Protein AF-W2SL18-F1 (afdb_monomer_lite)

Radius of gyration: 17.31 Å; chains: 1; bounding box: 40×39×50 Å

Organism: Necator americanus (NCBI:txid51031)

InterPro domains:
  IPR035940 CAP superfamily [G3DSA:3.40.33.10] (1-107)

pLDDT: mean 76.83, std 16.61, range [28.56, 93.94]

Structure (mmCIF, N/CA/C/O backbone):
data_AF-W2SL18-F1
#
_entry.id   AF-W2SL18-F1
#
loop_
_atom_site.group_PDB
_atom_site.id
_a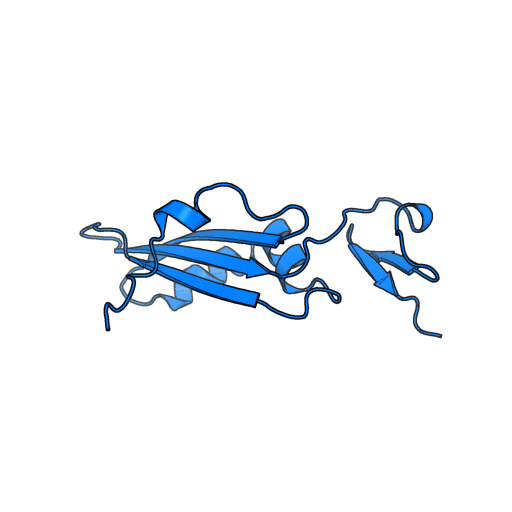tom_site.type_symbol
_atom_site.label_atom_id
_atom_site.label_alt_id
_atom_site.label_comp_id
_atom_site.label_asym_id
_atom_site.label_entity_id
_atom_site.label_seq_id
_atom_site.pdbx_PDB_ins_code
_atom_site.Cartn_x
_atom_site.Cartn_y
_atom_site.Cartn_z
_atom_site.occupancy
_atom_site.B_iso_or_equiv
_atom_site.auth_seq_id
_atom_site.auth_comp_id
_atom_site.auth_asym_id
_atom_site.auth_atom_id
_atom_site.pdbx_PDB_model_num
ATOM 1 N N . MET A 1 1 ? -20.931 -29.368 3.444 1.00 31.56 1 MET A N 1
ATOM 2 C CA . MET A 1 1 ? -20.330 -28.242 2.702 1.00 31.56 1 MET A CA 1
ATOM 3 C C . MET A 1 1 ? -19.887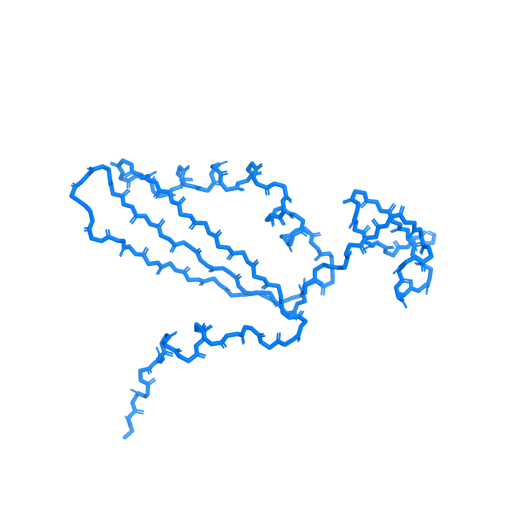 -27.244 3.751 1.00 31.56 1 MET A C 1
ATOM 5 O O . MET A 1 1 ? -20.645 -26.358 4.120 1.00 31.56 1 MET A O 1
ATOM 9 N N . GLU A 1 2 ? -18.739 -27.513 4.365 1.00 28.56 2 GLU A N 1
ATOM 10 C CA . GLU A 1 2 ? -18.195 -26.654 5.411 1.00 28.56 2 GLU A CA 1
ATOM 11 C C . GLU A 1 2 ? -17.647 -25.402 4.735 1.00 28.56 2 GLU A C 1
ATOM 13 O O . GLU A 1 2 ? -16.739 -25.466 3.908 1.00 28.56 2 GLU A O 1
ATOM 18 N N . LEU A 1 3 ? -18.274 -24.266 5.033 1.00 31.31 3 LEU A N 1
ATOM 19 C CA . LEU A 1 3 ? -17.703 -22.955 4.776 1.00 31.31 3 LEU A CA 1
ATOM 20 C C . LEU A 1 3 ? -16.434 -22.880 5.622 1.00 31.31 3 LEU A C 1
ATOM 22 O O . LEU A 1 3 ? -16.507 -22.576 6.812 1.00 31.31 3 LEU A O 1
ATOM 26 N N . GLU A 1 4 ? -15.287 -23.221 5.030 1.00 34.50 4 GLU A N 1
ATOM 27 C CA . GLU A 1 4 ? -13.996 -22.995 5.663 1.00 34.50 4 GLU A CA 1
ATOM 28 C C . GLU A 1 4 ? -13.888 -21.502 5.956 1.00 34.50 4 GLU A C 1
ATOM 30 O O . GLU A 1 4 ? -13.686 -20.667 5.070 1.00 34.50 4 GLU A O 1
ATOM 35 N N . ALA A 1 5 ? -14.096 -21.164 7.228 1.00 36.44 5 ALA A N 1
ATOM 36 C CA . ALA A 1 5 ? -13.847 -19.847 7.758 1.00 36.44 5 ALA A CA 1
ATOM 37 C C . ALA A 1 5 ? -12.428 -19.457 7.340 1.00 36.44 5 ALA A C 1
ATOM 39 O O . ALA A 1 5 ? -11.457 -20.117 7.713 1.00 36.44 5 ALA A O 1
ATOM 40 N N . PHE A 1 6 ? -12.332 -18.403 6.528 1.00 39.53 6 PHE A N 1
ATOM 41 C CA . PHE A 1 6 ? -11.088 -17.778 6.099 1.00 39.53 6 PHE A CA 1
ATOM 42 C C . PHE A 1 6 ? -10.244 -17.472 7.347 1.00 39.53 6 PHE A C 1
ATOM 44 O O . PHE A 1 6 ? -10.428 -16.462 8.028 1.00 39.53 6 PHE A O 1
ATOM 51 N N . SER A 1 7 ? -9.356 -18.399 7.703 1.00 36.78 7 SER A N 1
ATOM 52 C CA . SER A 1 7 ? -8.536 -18.305 8.903 1.00 36.78 7 SER A CA 1
ATOM 53 C C . SER A 1 7 ? -7.491 -17.215 8.692 1.00 36.78 7 SER A C 1
ATOM 55 O O . SER A 1 7 ? -6.460 -17.416 8.047 1.00 36.78 7 SER A O 1
ATOM 57 N N . PHE A 1 8 ? -7.766 -16.039 9.255 1.00 41.47 8 PHE A N 1
ATOM 58 C CA . PHE A 1 8 ? -6.872 -14.878 9.295 1.00 41.47 8 PHE A CA 1
ATOM 59 C C . PHE A 1 8 ? -5.475 -15.197 9.853 1.00 41.47 8 PHE A C 1
ATOM 61 O O . PHE A 1 8 ? -4.506 -14.522 9.505 1.00 41.47 8 PHE A O 1
ATOM 68 N N . ALA A 1 9 ? -5.347 -16.253 10.660 1.00 39.22 9 ALA A N 1
ATOM 69 C CA . ALA A 1 9 ? -4.070 -16.697 11.207 1.00 39.22 9 ALA A CA 1
ATOM 70 C C . ALA A 1 9 ? -3.105 -17.223 10.127 1.00 39.22 9 ALA A C 1
ATOM 72 O O . ALA A 1 9 ? -1.893 -17.104 10.292 1.00 39.22 9 ALA A O 1
ATOM 73 N N . LYS A 1 10 ? -3.610 -17.742 8.994 1.00 37.44 10 LYS A N 1
ATOM 74 C CA . LYS A 1 10 ? -2.761 -18.223 7.886 1.00 37.44 10 LYS A CA 1
ATOM 75 C C . LYS A 1 10 ? -2.140 -17.094 7.057 1.00 37.44 10 LYS A C 1
ATOM 77 O O . LYS A 1 10 ? -1.079 -17.300 6.490 1.00 37.44 10 LYS A O 1
ATOM 82 N N . TYR A 1 11 ? -2.758 -15.910 6.991 1.00 42.81 11 TYR A N 1
ATOM 83 C CA . TYR A 1 11 ? -2.223 -14.773 6.218 1.00 42.81 11 TYR A CA 1
ATOM 84 C C . TYR A 1 11 ? -1.382 -13.801 7.062 1.00 42.81 11 TYR A C 1
ATOM 86 O O . TYR A 1 11 ? -0.654 -12.975 6.517 1.00 42.81 11 TYR A O 1
ATOM 94 N N . GLN A 1 12 ? -1.440 -13.917 8.395 1.00 42.28 12 GLN A N 1
ATOM 95 C CA . GLN A 1 12 ? -0.450 -13.302 9.289 1.00 42.28 12 GLN A CA 1
ATOM 96 C C . GLN A 1 12 ? 0.923 -13.990 9.213 1.00 42.28 12 GLN A C 1
ATOM 98 O O . GLN A 1 12 ? 1.908 -13.441 9.701 1.00 42.28 12 GLN A O 1
ATOM 103 N N . GLN A 1 13 ? 1.008 -15.163 8.582 1.00 43.66 13 GLN A N 1
ATOM 104 C CA . GLN A 1 13 ? 2.261 -15.856 8.316 1.00 43.66 13 GLN A CA 1
ATOM 105 C C . GLN A 1 13 ? 2.789 -15.369 6.969 1.00 43.66 13 GLN A C 1
ATOM 107 O O . GLN A 1 13 ? 2.307 -15.808 5.934 1.00 43.66 13 GLN A O 1
ATOM 112 N N . THR A 1 14 ? 3.724 -14.414 7.018 1.00 42.75 14 THR A N 1
ATOM 113 C CA . THR A 1 14 ? 4.596 -13.948 5.920 1.00 42.75 14 THR A CA 1
ATOM 114 C C . THR A 1 14 ? 3.932 -13.833 4.533 1.00 42.75 14 THR A C 1
ATOM 116 O O . THR A 1 14 ? 3.726 -14.861 3.883 1.00 42.75 14 THR A O 1
ATOM 119 N N . PRO A 1 15 ? 3.656 -12.621 3.998 1.00 53.28 15 PRO A N 1
ATOM 120 C CA . PRO A 1 15 ? 3.299 -12.484 2.581 1.00 53.28 15 PRO A CA 1
ATOM 121 C C . PRO A 1 15 ? 4.212 -13.337 1.701 1.00 53.28 15 PRO A C 1
ATOM 123 O O . PRO A 1 15 ? 5.429 -13.303 1.882 1.00 53.28 15 PRO A O 1
ATOM 126 N N . LYS A 1 16 ? 3.634 -14.061 0.730 1.00 57.88 16 LYS A N 1
ATOM 127 C CA . LYS A 1 16 ? 4.421 -14.688 -0.344 1.00 57.88 16 LYS A CA 1
ATOM 128 C C . LYS A 1 16 ? 5.443 -13.672 -0.861 1.00 57.88 16 LYS A C 1
ATOM 130 O O . LYS A 1 16 ? 5.076 -12.511 -1.073 1.00 57.88 16 LYS A O 1
ATOM 135 N N . GLU A 1 17 ? 6.689 -14.104 -1.052 1.00 66.25 17 GLU A N 1
ATOM 136 C CA . GLU A 1 17 ? 7.763 -13.243 -1.553 1.00 66.25 17 GLU A CA 1
ATOM 137 C C . GLU A 1 17 ? 7.290 -12.443 -2.779 1.00 66.25 17 GLU A C 1
ATOM 139 O O . GLU A 1 17 ? 6.603 -12.961 -3.663 1.00 66.25 17 GLU A O 1
ATOM 144 N N . GLY A 1 18 ? 7.581 -11.141 -2.781 1.00 74.94 18 GLY A N 1
ATOM 145 C CA . GLY A 1 18 ? 7.174 -10.216 -3.842 1.00 74.94 18 GLY A CA 1
ATOM 146 C C . GLY A 1 18 ? 5.799 -9.555 -3.680 1.00 74.94 18 GLY A C 1
ATOM 147 O O . GLY A 1 18 ? 5.491 -8.654 -4.459 1.00 74.94 18 GLY A O 1
ATOM 148 N N . ARG A 1 19 ? 4.979 -9.916 -2.678 1.00 85.81 19 ARG A N 1
ATOM 149 C CA . ARG A 1 19 ? 3.713 -9.211 -2.392 1.00 85.81 19 ARG A CA 1
ATOM 150 C C . ARG A 1 19 ? 3.948 -7.899 -1.650 1.00 85.81 19 ARG A C 1
ATOM 152 O O . ARG A 1 19 ? 4.756 -7.816 -0.725 1.00 85.81 19 ARG A O 1
ATOM 159 N N . GLY A 1 20 ? 3.195 -6.881 -2.045 1.00 88.56 20 GLY A N 1
ATOM 160 C CA . GLY A 1 20 ? 3.155 -5.596 -1.364 1.00 88.56 20 GLY A CA 1
ATOM 161 C C . GLY A 1 20 ? 2.211 -5.629 -0.171 1.00 88.56 20 GLY A C 1
ATOM 162 O O . GLY A 1 20 ? 1.097 -6.128 -0.312 1.00 88.56 20 GLY A O 1
ATOM 163 N N . ILE A 1 21 ? 2.610 -5.098 0.985 1.00 89.69 21 ILE A N 1
ATOM 164 C CA . ILE A 1 21 ? 1.710 -4.937 2.136 1.00 89.69 21 ILE A CA 1
ATOM 165 C C . ILE A 1 21 ? 1.749 -3.496 2.615 1.00 89.69 21 ILE A C 1
ATOM 167 O O . ILE A 1 21 ? 2.817 -2.948 2.879 1.00 89.69 21 ILE A O 1
ATOM 171 N N . ILE A 1 22 ? 0.561 -2.934 2.810 1.00 90.31 22 ILE A N 1
ATOM 172 C CA . ILE A 1 22 ? 0.352 -1.756 3.648 1.00 90.31 22 ILE A CA 1
ATOM 173 C C . ILE A 1 22 ? -0.548 -2.150 4.811 1.00 90.31 22 ILE A C 1
ATOM 175 O O . ILE A 1 22 ? -1.510 -2.906 4.656 1.00 90.31 22 ILE A O 1
ATOM 179 N N . SER A 1 23 ? -0.242 -1.617 5.983 1.00 88.19 23 SER A N 1
ATOM 180 C CA . SER A 1 23 ? -1.134 -1.681 7.128 1.00 88.19 23 SER A CA 1
ATOM 181 C C . SER A 1 23 ? -1.131 -0.337 7.815 1.00 88.19 23 SER A C 1
ATOM 183 O O . SER A 1 23 ? -0.068 0.263 7.978 1.00 88.19 23 SER A O 1
ATOM 185 N N . PHE A 1 24 ? -2.297 0.109 8.245 1.00 84.69 24 PHE A N 1
ATOM 186 C CA . PHE A 1 24 ? -2.415 1.332 9.013 1.00 84.69 2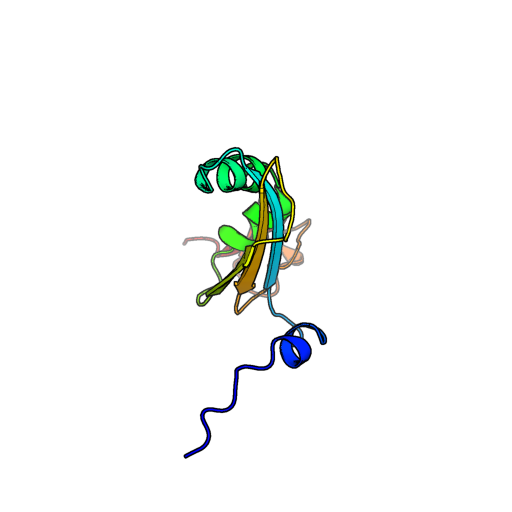4 PHE A CA 1
ATOM 187 C C . PHE A 1 24 ? -3.473 1.174 10.084 1.00 84.69 24 PHE A C 1
ATOM 189 O O . PHE A 1 24 ? -4.423 0.406 9.957 1.00 84.69 24 PHE A O 1
ATOM 196 N N . GLU A 1 25 ? -3.252 1.882 11.172 1.00 87.38 25 GLU A N 1
ATOM 197 C CA . GLU A 1 25 ? -4.081 1.853 12.357 1.00 87.38 25 GLU A CA 1
ATOM 198 C C . GLU A 1 25 ? -4.351 3.298 12.737 1.00 87.38 25 GLU A C 1
ATOM 200 O O . GLU A 1 25 ? -3.450 4.134 12.657 1.00 87.38 25 GLU A O 1
ATOM 205 N N . GLY A 1 26 ? -5.587 3.597 13.109 1.00 86.50 26 GLY A N 1
ATOM 206 C CA . GLY A 1 26 ? -5.951 4.944 13.501 1.00 86.50 26 GLY A CA 1
ATOM 207 C C . GLY A 1 26 ? -7.162 4.964 14.405 1.00 86.50 26 GLY A C 1
ATOM 208 O O . GLY A 1 26 ? -8.036 4.092 14.348 1.00 86.50 26 GLY A O 1
ATOM 209 N N . ASP A 1 27 ? -7.164 5.987 15.243 1.00 88.94 27 ASP A N 1
ATOM 210 C CA . ASP A 1 27 ? -8.295 6.353 16.066 1.00 88.94 27 ASP A CA 1
ATOM 211 C C . ASP A 1 27 ? -9.310 7.116 15.207 1.00 88.94 27 ASP A C 1
ATOM 213 O O . ASP A 1 27 ? -8.940 7.922 14.351 1.00 88.94 27 ASP A O 1
ATOM 217 N N . TYR A 1 28 ? -10.596 6.867 15.433 1.00 85.38 28 TYR A N 1
ATOM 218 C CA . TYR A 1 28 ? -11.686 7.545 14.751 1.00 85.38 28 TYR A CA 1
ATOM 219 C C . TYR A 1 28 ? -12.830 7.872 15.722 1.00 85.38 28 TYR A C 1
ATOM 221 O O . TYR A 1 28 ? -13.200 7.049 16.567 1.00 85.38 28 TYR A O 1
ATOM 229 N N . PRO A 1 29 ? -13.424 9.074 15.634 1.00 82.31 29 PRO A N 1
ATOM 230 C CA . PRO A 1 29 ? -14.489 9.504 16.543 1.00 82.31 29 PRO A CA 1
ATOM 231 C C . PRO A 1 29 ? -15.867 8.905 16.203 1.00 82.31 29 PRO A C 1
ATOM 233 O O . PRO A 1 29 ? -16.841 9.168 16.905 1.00 82.31 29 PRO A O 1
ATOM 236 N N . GLY A 1 30 ? -15.954 8.104 15.139 1.00 80.75 30 GLY A N 1
ATOM 237 C CA . GLY A 1 30 ? -17.197 7.562 14.583 1.00 80.75 30 GLY A CA 1
ATOM 238 C C . GLY A 1 30 ? -17.226 7.609 13.054 1.00 80.75 30 GLY A C 1
ATOM 239 O O . GLY A 1 30 ? -17.919 6.805 12.442 1.00 80.75 30 GLY A O 1
ATOM 240 N N . ASP A 1 31 ? -16.407 8.474 12.444 1.00 84.75 31 ASP A N 1
ATOM 241 C CA . ASP A 1 31 ? -16.167 8.506 11.000 1.00 84.75 31 ASP A CA 1
ATOM 242 C C . ASP A 1 31 ? -14.830 7.845 10.652 1.00 84.75 31 ASP A C 1
ATOM 244 O O . ASP A 1 31 ? -13.749 8.362 10.940 1.00 84.75 31 ASP A O 1
ATOM 248 N N . LEU A 1 32 ? -14.920 6.680 10.020 1.00 83.00 32 LEU A N 1
ATOM 249 C CA . LEU A 1 32 ? -13.772 5.873 9.641 1.00 83.00 32 LEU A CA 1
ATOM 250 C C . LEU A 1 32 ? -12.950 6.502 8.499 1.00 83.00 32 LEU A C 1
ATOM 252 O O . LEU A 1 32 ? -11.763 6.198 8.369 1.00 83.00 32 LEU A O 1
ATOM 256 N N . MET A 1 33 ? -13.538 7.407 7.706 1.00 82.31 33 MET A N 1
ATOM 257 C CA . MET A 1 33 ? -12.838 8.094 6.615 1.00 82.31 33 MET A CA 1
ATOM 258 C C . MET A 1 33 ? -11.688 8.965 7.129 1.00 82.31 33 MET A C 1
ATOM 260 O O . MET A 1 33 ? -10.667 9.084 6.457 1.00 82.31 33 MET A O 1
ATOM 264 N N . MET A 1 34 ? -11.782 9.483 8.358 1.00 80.44 34 MET A N 1
ATOM 265 C CA . MET A 1 34 ? -10.712 10.277 8.977 1.00 80.44 34 MET A CA 1
ATOM 266 C C . MET A 1 34 ? -9.398 9.495 9.150 1.00 80.44 34 MET A C 1
ATOM 268 O O . MET A 1 34 ? -8.310 10.077 9.155 1.00 80.44 34 MET A O 1
ATOM 272 N N . VAL A 1 35 ? -9.469 8.165 9.255 1.00 79.88 35 VAL A N 1
ATOM 273 C CA . VAL A 1 35 ? -8.277 7.307 9.334 1.00 79.88 35 VAL A CA 1
ATOM 274 C C . VAL A 1 35 ? -7.532 7.273 7.993 1.00 79.88 35 VAL A C 1
ATOM 276 O O . VAL A 1 35 ? -6.302 7.180 7.973 1.00 79.88 35 VAL A O 1
ATOM 279 N N . LEU A 1 36 ? -8.249 7.403 6.869 1.00 75.94 36 LEU A N 1
ATOM 280 C CA . LEU A 1 36 ? -7.658 7.391 5.528 1.00 75.94 36 LEU A CA 1
ATOM 281 C C . LEU A 1 36 ? -6.791 8.628 5.269 1.00 75.94 36 LEU A C 1
ATOM 283 O O . LEU A 1 36 ? -5.732 8.506 4.656 1.00 75.94 36 LEU A O 1
ATOM 287 N N . ASP A 1 37 ? -7.165 9.794 5.794 1.00 77.56 37 ASP A N 1
ATOM 288 C CA . ASP A 1 37 ? -6.371 11.021 5.636 1.00 77.56 37 ASP A CA 1
ATOM 289 C C . ASP A 1 37 ? -5.004 10.926 6.317 1.00 77.56 37 ASP A C 1
ATOM 291 O O . ASP A 1 37 ? -3.992 11.403 5.798 1.00 77.56 37 ASP A O 1
ATOM 295 N N . THR A 1 38 ? -4.953 10.272 7.478 1.00 75.69 38 THR A N 1
ATOM 296 C CA . THR A 1 38 ? -3.687 10.014 8.179 1.00 75.69 38 THR A CA 1
ATOM 297 C C . THR A 1 38 ? -2.836 9.027 7.385 1.00 75.69 38 THR A C 1
ATOM 299 O O . THR A 1 38 ? -1.616 9.165 7.293 1.00 75.69 38 THR A O 1
ATOM 302 N N . PHE A 1 39 ? -3.485 8.060 6.745 1.00 74.75 39 PHE A N 1
ATOM 303 C CA . PHE A 1 39 ? -2.830 7.067 5.916 1.00 74.75 39 PHE A CA 1
ATOM 304 C C . PHE A 1 39 ? -2.221 7.651 4.629 1.00 74.75 39 PHE A C 1
ATOM 306 O O . PHE A 1 39 ? -1.079 7.324 4.303 1.00 74.75 39 PHE A O 1
ATOM 313 N N . LEU A 1 40 ? -2.906 8.573 3.944 1.00 77.31 40 LEU A N 1
ATOM 314 C CA . LEU A 1 40 ? -2.387 9.235 2.737 1.00 77.31 40 LEU A CA 1
ATOM 315 C C . LEU A 1 40 ? -1.119 10.072 2.990 1.00 77.31 40 LEU A C 1
ATOM 317 O O . LEU A 1 40 ? -0.406 10.413 2.048 1.00 77.31 40 LEU A O 1
ATOM 321 N N . ARG A 1 41 ? -0.793 10.376 4.252 1.00 82.38 41 ARG A N 1
ATOM 322 C CA . ARG A 1 41 ? 0.452 11.064 4.635 1.00 82.38 41 ARG A CA 1
ATOM 323 C C . ARG A 1 41 ? 1.654 10.121 4.753 1.00 82.38 41 ARG A C 1
ATOM 325 O O . ARG A 1 41 ? 2.789 10.592 4.787 1.00 82.38 41 ARG A O 1
ATOM 332 N N . ASN A 1 42 ? 1.441 8.804 4.801 1.00 83.12 42 ASN A N 1
ATOM 333 C CA . ASN A 1 42 ? 2.520 7.822 4.876 1.00 83.12 42 ASN A CA 1
ATOM 334 C C . ASN A 1 42 ? 3.117 7.572 3.481 1.00 83.12 42 ASN A C 1
ATOM 336 O O . ASN A 1 42 ? 2.562 6.818 2.681 1.00 83.12 42 ASN A O 1
ATOM 340 N N . GLN A 1 43 ? 4.274 8.178 3.199 1.00 80.62 43 GLN A N 1
ATOM 341 C CA . GLN A 1 43 ? 4.926 8.095 1.885 1.00 80.62 43 GLN A CA 1
ATOM 342 C C . GLN A 1 43 ? 5.227 6.657 1.440 1.00 80.62 43 GLN A C 1
ATOM 344 O O . GLN A 1 43 ? 5.016 6.330 0.274 1.00 80.62 43 GLN A O 1
ATOM 349 N N . THR A 1 44 ? 5.653 5.781 2.350 1.00 80.38 44 THR A N 1
ATOM 350 C CA . THR A 1 44 ? 5.948 4.374 2.036 1.00 80.38 44 THR A CA 1
ATOM 351 C C . THR A 1 44 ? 4.689 3.623 1.614 1.00 80.38 44 THR A C 1
ATOM 353 O O . THR A 1 44 ? 4.705 2.825 0.677 1.00 80.38 44 THR A O 1
ATOM 356 N N . ALA A 1 45 ? 3.564 3.901 2.274 1.00 83.94 45 ALA A N 1
ATOM 357 C CA . ALA A 1 45 ? 2.294 3.315 1.881 1.00 83.94 45 ALA A CA 1
ATOM 358 C C . ALA A 1 45 ? 1.790 3.876 0.546 1.00 83.94 45 ALA A C 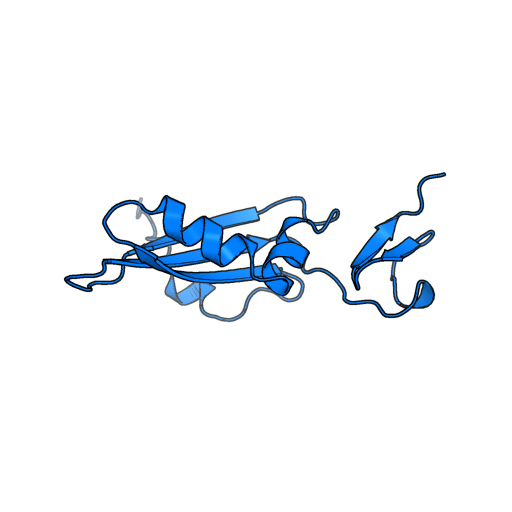1
ATOM 360 O O . ALA A 1 45 ? 1.294 3.123 -0.294 1.00 83.94 45 ALA A O 1
ATOM 361 N N . VAL A 1 46 ? 1.967 5.181 0.324 1.00 85.88 46 VAL A N 1
ATOM 362 C CA . VAL A 1 46 ? 1.642 5.835 -0.948 1.00 85.88 46 VAL A CA 1
ATOM 363 C C . VAL A 1 46 ? 2.434 5.226 -2.097 1.00 85.88 46 VAL A C 1
ATOM 365 O O . VAL A 1 46 ? 1.838 4.929 -3.127 1.00 85.88 46 VAL A O 1
ATOM 368 N N . GLN A 1 47 ? 3.727 4.950 -1.917 1.00 85.38 47 GLN A N 1
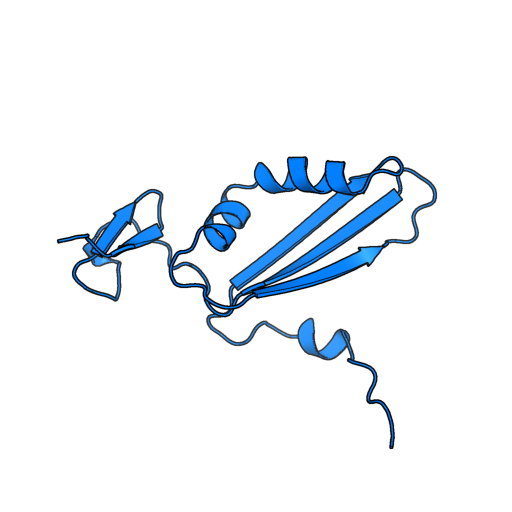ATOM 369 C CA . GLN A 1 47 ? 4.554 4.292 -2.934 1.00 85.38 47 GLN A CA 1
ATOM 370 C C . GLN A 1 47 ? 3.989 2.936 -3.376 1.00 85.38 47 GLN A C 1
ATOM 372 O O . GLN A 1 47 ? 4.011 2.629 -4.564 1.00 85.38 47 GLN A O 1
ATOM 377 N N . GLN A 1 48 ? 3.449 2.142 -2.448 1.00 88.06 48 GLN A N 1
ATOM 378 C CA . GLN A 1 48 ? 2.784 0.882 -2.783 1.00 88.06 48 GLN A CA 1
ATOM 379 C C . GLN A 1 48 ? 1.467 1.097 -3.541 1.00 88.06 48 GLN A C 1
ATOM 381 O O . GLN A 1 48 ? 1.183 0.345 -4.472 1.00 88.06 48 GLN A O 1
ATOM 386 N N . MET A 1 49 ? 0.672 2.097 -3.151 1.00 87.12 49 MET A N 1
ATOM 387 C CA . MET A 1 49 ? -0.615 2.401 -3.788 1.00 87.12 49 MET A CA 1
ATOM 388 C C . MET A 1 49 ? -0.467 2.882 -5.227 1.00 87.12 49 MET A C 1
ATOM 390 O O . MET A 1 49 ? -1.257 2.507 -6.086 1.00 87.12 49 MET A O 1
ATOM 394 N N . ILE A 1 50 ? 0.539 3.717 -5.485 1.00 85.31 50 ILE A N 1
ATOM 395 C CA . ILE A 1 50 ? 0.777 4.297 -6.811 1.00 85.31 50 ILE A CA 1
ATOM 396 C C . ILE A 1 50 ? 1.687 3.426 -7.681 1.00 85.31 50 ILE A C 1
ATOM 398 O O . ILE A 1 50 ? 2.064 3.854 -8.771 1.00 85.31 50 ILE A O 1
ATOM 402 N N . TYR A 1 51 ? 2.090 2.240 -7.210 1.00 86.25 51 TYR A N 1
ATOM 403 C CA . TYR A 1 51 ? 3.030 1.395 -7.935 1.00 86.25 51 TYR A CA 1
ATOM 404 C C . TYR A 1 51 ? 2.392 0.878 -9.235 1.00 86.25 51 TYR A C 1
ATOM 406 O O . TYR A 1 51 ? 1.480 0.051 -9.175 1.00 86.25 51 TYR A O 1
ATOM 414 N N . PRO A 1 52 ? 2.879 1.292 -10.420 1.00 80.00 52 PRO A N 1
ATOM 415 C CA . PRO A 1 52 ? 2.160 1.074 -11.678 1.00 80.00 52 PRO A CA 1
ATOM 416 C C . PRO A 1 52 ? 2.086 -0.395 -12.111 1.00 80.00 52 PRO A C 1
ATOM 418 O O . PRO A 1 52 ? 1.274 -0.744 -12.962 1.00 80.00 52 PRO A O 1
ATOM 421 N N . PHE A 1 53 ? 2.923 -1.268 -11.543 1.00 81.94 53 PHE A N 1
ATOM 422 C CA . PHE A 1 53 ? 2.927 -2.697 -11.870 1.00 81.94 53 PHE A CA 1
ATOM 423 C C . PHE A 1 53 ? 2.108 -3.549 -10.904 1.00 81.94 53 PHE A C 1
ATOM 425 O O . PHE A 1 53 ? 1.973 -4.751 -11.142 1.00 81.94 53 PHE A O 1
ATOM 432 N N . ALA A 1 54 ? 1.579 -2.975 -9.822 1.00 87.38 54 ALA A N 1
ATOM 433 C CA . ALA A 1 54 ? 0.585 -3.670 -9.021 1.00 87.38 54 ALA A CA 1
ATOM 434 C C . ALA A 1 54 ? -0.759 -3.613 -9.759 1.00 87.38 54 ALA A C 1
ATOM 436 O O . ALA A 1 54 ? -1.294 -2.536 -10.004 1.00 87.38 54 ALA A O 1
ATOM 437 N N . THR A 1 55 ? -1.302 -4.770 -10.135 1.00 84.50 55 THR A N 1
ATOM 438 C CA . THR A 1 55 ? -2.546 -4.859 -10.928 1.00 84.50 55 THR A CA 1
ATOM 439 C C . THR A 1 55 ? -3.716 -5.414 -10.134 1.00 84.50 55 THR A C 1
ATOM 441 O O . THR A 1 55 ? -4.865 -5.329 -10.562 1.00 84.50 55 THR A O 1
ATOM 444 N N . ARG A 1 56 ? -3.434 -6.017 -8.975 1.00 89.06 56 ARG A N 1
ATOM 445 C CA . ARG A 1 56 ? -4.438 -6.646 -8.121 1.00 89.06 56 ARG A CA 1
ATOM 446 C C . ARG A 1 56 ? -4.139 -6.311 -6.677 1.00 89.06 56 ARG A C 1
ATOM 448 O O . ARG A 1 56 ? -3.016 -6.495 -6.209 1.00 89.06 56 ARG A O 1
ATOM 455 N N . TYR A 1 57 ? -5.169 -5.899 -5.960 1.00 93.94 57 TYR A N 1
ATOM 456 C CA . TYR A 1 57 ? -5.087 -5.678 -4.530 1.00 93.94 57 TYR A CA 1
ATOM 457 C C . TYR A 1 57 ? -6.371 -6.134 -3.846 1.00 93.94 57 TYR A C 1
ATOM 459 O O . TYR A 1 57 ? -7.432 -6.217 -4.463 1.00 93.94 57 TYR A O 1
ATOM 467 N N . GLY A 1 58 ? -6.256 -6.458 -2.565 1.00 93.19 58 GLY A N 1
ATOM 468 C CA . GLY A 1 58 ? -7.385 -6.747 -1.694 1.00 93.19 58 GLY A CA 1
ATOM 469 C C . GLY A 1 58 ? -7.132 -6.130 -0.331 1.00 93.19 58 GLY A C 1
ATOM 470 O O . GLY A 1 58 ? -6.013 -6.211 0.180 1.00 93.19 58 GLY A O 1
ATOM 471 N N . CYS A 1 59 ? -8.160 -5.511 0.239 1.00 91.00 59 CYS A N 1
ATOM 472 C CA . CYS A 1 59 ? -8.088 -4.881 1.548 1.00 91.00 59 CYS A CA 1
ATOM 473 C C . CYS A 1 59 ? -9.091 -5.511 2.508 1.00 91.00 59 CYS A C 1
ATOM 475 O O . CYS A 1 59 ? -10.171 -5.940 2.106 1.00 91.00 59 CYS A O 1
ATOM 477 N N . TRP A 1 60 ? -8.752 -5.512 3.789 1.00 90.81 60 TRP A N 1
ATOM 478 C CA . TRP A 1 60 ? -9.682 -5.820 4.865 1.00 90.81 60 TRP A CA 1
ATOM 479 C C . TRP A 1 60 ? -9.430 -4.892 6.048 1.00 90.81 60 TRP A C 1
ATOM 481 O O . TRP A 1 60 ? -8.357 -4.296 6.184 1.00 90.81 60 TRP A O 1
ATOM 491 N N . MET A 1 61 ? -10.427 -4.788 6.922 1.00 88.25 61 MET A N 1
ATOM 492 C CA . MET A 1 61 ? -10.314 -4.026 8.158 1.00 88.25 61 MET A CA 1
ATOM 493 C C . MET A 1 61 ? -10.656 -4.884 9.367 1.00 88.25 61 MET A C 1
ATOM 495 O O . MET A 1 61 ? -11.427 -5.840 9.284 1.00 88.25 61 MET A O 1
ATOM 499 N N . ARG A 1 62 ? -10.116 -4.484 10.512 1.00 89.19 62 ARG A N 1
ATOM 500 C CA . ARG A 1 62 ? -10.474 -4.989 11.827 1.00 89.19 62 ARG A CA 1
ATOM 501 C C . ARG A 1 62 ? -10.798 -3.809 12.731 1.00 89.19 62 ARG A C 1
ATOM 503 O O . ARG A 1 62 ? -9.945 -2.952 12.951 1.00 89.19 62 ARG A O 1
ATOM 510 N N . LEU A 1 63 ? -12.005 -3.801 13.285 1.00 88.06 63 LEU A N 1
ATOM 511 C CA . LEU A 1 63 ? -12.352 -2.910 14.387 1.00 88.06 63 LEU A CA 1
ATOM 512 C C . LEU A 1 63 ? -11.734 -3.469 15.671 1.00 88.06 63 LEU A C 1
ATOM 514 O O . LEU A 1 63 ? -11.847 -4.663 15.963 1.00 88.06 63 LEU A O 1
ATOM 518 N N . LEU A 1 64 ? -11.022 -2.624 16.405 1.00 87.12 64 LEU A N 1
ATOM 519 C CA . LEU A 1 64 ? -10.388 -2.981 17.666 1.00 87.12 64 LEU A CA 1
ATOM 520 C C . LEU A 1 64 ? -11.329 -2.606 18.812 1.00 87.12 64 LEU A C 1
ATOM 522 O O . LEU A 1 64 ? -12.002 -1.578 18.774 1.00 87.12 64 LEU A O 1
ATOM 526 N N . ASN A 1 65 ? -11.389 -3.462 19.832 1.00 77.62 65 ASN A N 1
ATOM 527 C CA . ASN A 1 65 ? -12.319 -3.303 20.947 1.00 77.62 65 ASN A CA 1
ATOM 528 C C . ASN A 1 65 ? -11.809 -2.234 21.936 1.00 77.62 65 ASN A C 1
ATOM 530 O O . ASN A 1 65 ? -11.280 -2.559 22.997 1.00 77.62 65 ASN A O 1
ATOM 534 N N . LYS A 1 66 ? -11.915 -0.957 21.546 1.00 77.62 66 LYS A N 1
ATOM 535 C CA . LYS A 1 66 ? -11.652 0.232 22.372 1.00 77.62 66 LYS A CA 1
ATOM 536 C C . LYS A 1 66 ? -12.924 1.068 22.506 1.00 77.62 66 LYS A C 1
ATOM 538 O O . LYS A 1 66 ? -13.650 1.262 21.535 1.00 77.62 66 LYS A O 1
ATOM 543 N N . VAL A 1 67 ? -13.175 1.571 23.717 1.00 72.69 67 VAL A N 1
ATOM 544 C CA . VAL A 1 67 ? -14.462 2.192 24.085 1.00 72.69 67 VAL A CA 1
ATOM 545 C C . VAL A 1 67 ? -14.569 3.665 23.666 1.00 72.69 67 VAL A C 1
ATOM 547 O O . VAL A 1 67 ? -15.685 4.136 23.480 1.00 72.69 67 VAL A O 1
ATOM 550 N N . LYS A 1 68 ? -13.449 4.375 23.467 1.00 78.56 68 LYS A N 1
ATOM 551 C CA . LYS A 1 68 ? -13.291 5.631 22.699 1.00 78.56 68 LYS A CA 1
ATOM 552 C C . LYS A 1 68 ? -11.865 6.189 22.919 1.00 78.56 68 LYS A C 1
ATOM 554 O O . LYS A 1 68 ? -11.361 6.050 24.033 1.00 78.56 68 LYS A O 1
ATOM 559 N N . PRO A 1 69 ? -11.237 6.842 21.922 1.00 76.69 69 PRO A N 1
ATOM 560 C CA . PRO A 1 69 ? -11.667 6.856 20.524 1.00 76.69 69 PRO A CA 1
ATOM 561 C C . PRO A 1 69 ? -11.727 5.427 19.964 1.00 76.69 69 PRO A C 1
ATOM 563 O O . PRO A 1 69 ? -11.014 4.535 20.431 1.00 76.69 69 PRO A O 1
ATOM 566 N N . TYR A 1 70 ? -12.668 5.185 19.048 1.00 85.94 70 TYR A N 1
ATOM 567 C CA . TYR A 1 70 ? -12.757 3.884 18.392 1.00 85.94 70 TYR A CA 1
ATOM 568 C C . TYR A 1 70 ? -11.488 3.685 17.577 1.00 85.94 70 TYR A C 1
ATOM 570 O O . TYR A 1 70 ? -10.932 4.653 17.067 1.00 85.94 70 TYR A O 1
ATOM 578 N N . GLN A 1 71 ? -11.020 2.452 17.450 1.00 88.69 71 GLN A N 1
ATOM 579 C CA . GLN A 1 71 ? -9.769 2.188 16.756 1.00 88.69 71 GLN A CA 1
ATOM 580 C C . GLN A 1 71 ? -9.996 1.144 15.676 1.00 88.69 71 GLN A C 1
ATOM 582 O O . GLN A 1 71 ? -10.658 0.129 15.897 1.00 88.69 71 GLN A O 1
ATOM 587 N N . ALA A 1 72 ? -9.458 1.401 14.493 1.00 88.31 72 ALA A N 1
ATOM 588 C CA . ALA A 1 72 ? -9.548 0.494 13.365 1.00 88.31 72 ALA A CA 1
ATOM 589 C C . ALA A 1 72 ? -8.162 0.218 12.806 1.00 88.31 72 ALA A C 1
ATOM 591 O O . ALA A 1 72 ? -7.283 1.082 12.806 1.00 88.31 72 ALA A O 1
ATOM 592 N N . LYS A 1 73 ? -7.989 -1.000 12.303 1.00 88.69 73 LYS A N 1
ATOM 593 C CA . LYS A 1 73 ? -6.778 -1.432 11.625 1.00 88.69 73 LYS A CA 1
ATOM 594 C C . LYS A 1 73 ? -7.107 -1.943 10.240 1.00 88.69 73 LYS A C 1
ATOM 596 O O . LYS A 1 73 ? -7.898 -2.869 10.086 1.00 88.69 73 LYS A O 1
ATOM 601 N N . PHE A 1 74 ? -6.473 -1.350 9.250 1.00 87.81 74 PHE A N 1
ATOM 602 C CA . PHE A 1 74 ? -6.610 -1.686 7.849 1.00 87.81 74 PHE A CA 1
ATOM 603 C C . PHE A 1 74 ? -5.383 -2.422 7.360 1.00 87.81 74 PHE A C 1
ATOM 605 O O . PHE A 1 74 ? -4.254 -2.160 7.783 1.00 87.81 74 PHE A O 1
ATOM 612 N N . TYR A 1 75 ? -5.622 -3.313 6.416 1.00 89.38 75 TYR A N 1
ATOM 613 C CA . TYR A 1 75 ? -4.596 -4.066 5.733 1.00 89.38 75 TYR A CA 1
ATOM 614 C C . TYR A 1 75 ? -4.954 -4.116 4.261 1.00 89.38 75 TYR A C 1
ATOM 616 O O . TYR A 1 75 ? -6.097 -4.419 3.924 1.00 89.38 75 TYR A O 1
ATOM 624 N N . CYS A 1 76 ? -3.981 -3.869 3.393 1.00 90.69 76 CYS A N 1
ATOM 625 C CA . CYS A 1 76 ? -4.115 -4.168 1.977 1.00 90.69 76 CYS A CA 1
ATOM 626 C C . CYS A 1 76 ? -2.905 -4.950 1.498 1.00 90.69 76 CYS A C 1
ATOM 628 O O . CYS A 1 76 ? -1.760 -4.650 1.851 1.00 90.69 76 CYS A O 1
ATOM 630 N N . VAL A 1 77 ? -3.180 -5.940 0.661 1.00 92.38 77 VAL A N 1
ATOM 631 C CA . VAL A 1 77 ? -2.177 -6.791 0.037 1.00 92.38 77 VAL A CA 1
ATOM 632 C C . VAL A 1 77 ? -2.245 -6.583 -1.465 1.00 92.38 77 VAL A C 1
ATOM 634 O O . VAL A 1 77 ? -3.314 -6.695 -2.060 1.00 92.38 77 VAL A O 1
ATOM 637 N N . TYR A 1 78 ? -1.092 -6.314 -2.061 1.00 91.25 78 TYR A N 1
ATOM 638 C CA . TYR A 1 78 ? -0.899 -6.095 -3.487 1.00 91.25 78 TYR A CA 1
ATOM 639 C C . TYR A 1 78 ? -0.180 -7.291 -4.098 1.00 91.25 78 TYR A C 1
ATOM 641 O O . TYR A 1 78 ? 0.638 -7.956 -3.454 1.00 91.25 78 TYR A O 1
ATOM 649 N N . ASP A 1 79 ? -0.467 -7.569 -5.363 1.00 88.44 79 ASP A N 1
ATOM 650 C CA . ASP A 1 79 ? 0.206 -8.609 -6.133 1.00 88.44 79 ASP A CA 1
ATOM 651 C C . ASP A 1 79 ? 1.690 -8.361 -6.363 1.00 88.44 79 ASP A C 1
ATOM 653 O O . ASP A 1 79 ? 2.433 -9.336 -6.475 1.00 88.44 79 ASP A O 1
ATOM 657 N N . ARG A 1 80 ? 2.119 -7.097 -6.356 1.00 86.25 80 ARG A N 1
ATOM 658 C CA . ARG A 1 80 ? 3.527 -6.720 -6.461 1.00 86.25 80 ARG A CA 1
ATOM 659 C C . ARG A 1 80 ? 3.924 -5.669 -5.437 1.00 86.25 80 ARG A C 1
ATOM 661 O O . ARG A 1 80 ? 3.208 -4.692 -5.222 1.00 86.25 80 ARG A O 1
ATOM 668 N N . LYS A 1 81 ? 5.099 -5.857 -4.849 1.00 86.44 81 LYS A N 1
ATOM 669 C CA . LYS A 1 81 ? 5.793 -4.861 -4.037 1.00 86.44 81 LYS A CA 1
ATOM 670 C C . LYS A 1 81 ? 6.607 -3.929 -4.947 1.00 86.44 81 LYS A C 1
ATOM 672 O O . LYS A 1 81 ? 7.265 -4.435 -5.860 1.00 86.44 81 LYS A O 1
ATOM 677 N N . PRO A 1 82 ? 6.610 -2.607 -4.713 1.00 82.25 82 PRO A N 1
ATOM 678 C CA . PRO A 1 82 ? 7.506 -1.709 -5.410 1.00 82.25 82 PRO A CA 1
ATOM 679 C C . PRO A 1 82 ? 8.957 -2.077 -5.123 1.00 82.25 82 PRO A C 1
ATOM 681 O O . PRO A 1 82 ? 9.335 -2.375 -3.986 1.00 82.25 82 PRO A O 1
ATOM 684 N N . MET A 1 83 ? 9.766 -2.037 -6.174 1.00 76.38 83 MET A N 1
ATOM 685 C CA . MET A 1 83 ? 11.215 -2.094 -6.056 1.00 76.38 83 MET A CA 1
ATOM 686 C C . MET A 1 83 ? 11.719 -0.678 -5.833 1.00 76.38 83 MET A C 1
ATOM 688 O O . MET A 1 83 ? 11.412 0.221 -6.620 1.00 76.38 83 MET A O 1
ATOM 692 N N . ALA A 1 84 ? 12.461 -0.501 -4.744 1.00 78.06 84 ALA A N 1
ATOM 693 C CA . ALA A 1 84 ? 13.196 0.725 -4.515 1.00 78.06 84 ALA A CA 1
ATOM 694 C C . ALA A 1 84 ? 14.321 0.829 -5.550 1.00 78.06 84 ALA A C 1
ATOM 696 O O . ALA A 1 84 ? 14.972 -0.169 -5.856 1.00 78.06 84 ALA A O 1
ATOM 697 N N . CYS A 1 85 ? 14.537 2.028 -6.068 1.00 81.75 85 CYS A N 1
ATOM 698 C CA . CYS A 1 85 ? 15.659 2.343 -6.942 1.00 81.75 85 CYS A CA 1
ATOM 699 C C . CYS A 1 85 ? 16.322 3.641 -6.478 1.00 81.75 85 CYS A C 1
ATOM 701 O O . CYS A 1 85 ? 15.659 4.514 -5.909 1.00 81.75 85 CYS A O 1
ATOM 703 N N . GLU A 1 86 ? 17.617 3.777 -6.740 1.00 85.06 86 GLU A N 1
ATOM 704 C CA . GLU A 1 86 ? 18.349 5.039 -6.606 1.00 85.06 86 GLU A CA 1
ATOM 705 C C . GLU A 1 86 ? 18.731 5.595 -7.982 1.00 85.06 86 GLU A C 1
ATOM 707 O O . GLU A 1 86 ? 18.810 6.810 -8.167 1.00 85.06 86 GLU A O 1
ATOM 712 N N . LYS A 1 87 ? 18.940 4.707 -8.959 1.00 86.44 87 LYS A N 1
ATOM 713 C CA . LYS A 1 87 ? 19.332 5.021 -10.335 1.00 86.44 87 LYS A CA 1
ATOM 714 C C . LYS A 1 87 ? 18.509 4.205 -11.331 1.00 86.44 87 LYS A C 1
ATOM 716 O O . LYS A 1 87 ? 17.997 3.136 -11.010 1.00 86.44 87 LYS A O 1
ATOM 721 N N . ASP A 1 88 ? 18.440 4.676 -12.576 1.00 85.62 88 ASP A N 1
ATOM 722 C CA . ASP A 1 88 ? 17.753 3.982 -13.681 1.00 85.62 88 ASP A CA 1
ATOM 723 C C . ASP A 1 88 ? 18.254 2.541 -13.899 1.00 85.62 88 ASP A C 1
ATOM 725 O O . ASP A 1 88 ? 17.493 1.671 -14.324 1.00 85.62 88 ASP A O 1
ATOM 729 N N . SER A 1 89 ? 19.532 2.280 -13.600 1.00 84.06 89 SER A N 1
ATOM 730 C CA . SER A 1 89 ? 20.165 0.960 -13.707 1.00 84.06 89 SER A CA 1
ATOM 731 C C . SER A 1 89 ? 19.629 -0.067 -12.713 1.00 84.06 89 SER A C 1
ATOM 733 O O . SER A 1 89 ? 19.760 -1.263 -12.956 1.00 84.06 89 SER A O 1
ATOM 735 N N . ASP A 1 90 ? 19.032 0.381 -11.608 1.00 81.38 90 ASP A N 1
ATOM 736 C CA . ASP A 1 90 ? 18.537 -0.502 -10.548 1.00 81.38 90 ASP A CA 1
ATOM 737 C C . ASP A 1 90 ? 17.193 -1.144 -10.939 1.00 81.38 90 ASP A C 1
ATOM 739 O O . ASP A 1 90 ? 16.704 -2.070 -10.290 1.00 81.38 90 ASP A O 1
ATOM 743 N N . CYS A 1 91 ? 16.580 -0.656 -12.020 1.00 79.94 91 CYS A N 1
ATOM 744 C CA . CYS A 1 91 ? 15.312 -1.141 -12.533 1.00 79.94 91 CYS A CA 1
ATOM 745 C C . CYS A 1 91 ? 15.501 -2.391 -13.405 1.00 79.94 91 CYS A C 1
ATOM 747 O O . CYS A 1 91 ? 16.163 -2.359 -14.442 1.00 79.94 91 CYS A O 1
ATOM 749 N N . ILE A 1 92 ? 14.845 -3.489 -13.013 1.00 77.12 92 ILE A N 1
ATOM 750 C CA . ILE A 1 92 ? 14.952 -4.803 -13.676 1.00 77.12 92 ILE A CA 1
ATOM 751 C C . ILE A 1 92 ? 14.341 -4.860 -15.088 1.00 77.12 92 ILE A C 1
ATOM 753 O O . ILE A 1 92 ? 14.622 -5.786 -15.842 1.00 77.12 92 ILE A O 1
ATOM 757 N N . TYR A 1 93 ? 13.469 -3.912 -15.441 1.00 74.06 93 TYR A N 1
ATOM 758 C CA . TYR A 1 93 ? 12.881 -3.793 -16.776 1.00 74.06 93 TYR A CA 1
ATOM 759 C C . TYR A 1 93 ? 13.491 -2.597 -17.493 1.00 74.06 93 TYR A C 1
ATOM 761 O O . TYR A 1 93 ? 13.736 -1.568 -16.876 1.00 74.06 93 TYR A O 1
ATOM 769 N N . GLN A 1 94 ? 13.717 -2.726 -18.798 1.00 80.31 94 GLN A N 1
ATOM 770 C CA . GLN A 1 94 ? 14.239 -1.654 -19.638 1.00 80.31 94 GLN A CA 1
ATOM 771 C C . GLN A 1 94 ? 13.377 -1.510 -20.904 1.00 80.31 94 GLN A C 1
ATOM 773 O O . GLN A 1 94 ? 12.916 -2.522 -21.437 1.00 80.31 94 GLN A O 1
ATOM 778 N N . PRO A 1 95 ? 13.146 -0.279 -21.394 1.00 87.06 95 PRO A N 1
ATOM 779 C CA . PRO A 1 95 ? 13.667 0.981 -20.857 1.00 87.06 95 PRO A CA 1
ATOM 780 C C . PRO A 1 95 ? 12.883 1.465 -19.618 1.00 87.06 95 PRO A C 1
ATOM 782 O O . PRO A 1 95 ? 11.654 1.558 -19.651 1.00 87.06 95 PRO A O 1
ATOM 785 N N . ALA A 1 96 ? 13.587 1.804 -18.534 1.00 83.88 96 ALA A N 1
ATOM 786 C CA . ALA A 1 96 ? 12.987 2.337 -17.306 1.00 83.88 96 ALA A CA 1
ATOM 787 C C . ALA A 1 96 ? 13.701 3.583 -16.772 1.00 83.88 96 ALA A C 1
ATOM 789 O O . ALA A 1 96 ? 14.869 3.825 -17.076 1.00 83.88 96 ALA A O 1
ATOM 790 N N . GLU A 1 97 ? 12.969 4.375 -15.989 1.00 88.38 97 GLU A N 1
ATOM 791 C CA . GLU A 1 97 ? 13.484 5.498 -15.202 1.00 88.38 97 GLU A CA 1
ATOM 792 C C . GLU A 1 97 ? 13.204 5.298 -13.712 1.00 88.38 97 GLU A C 1
ATOM 794 O O . GLU A 1 97 ? 12.130 4.824 -13.328 1.00 88.38 97 GLU A O 1
ATOM 799 N N . CYS A 1 98 ? 14.159 5.687 -12.870 1.00 85.31 98 CYS A N 1
ATOM 800 C CA . CYS A 1 98 ? 13.970 5.746 -11.432 1.00 85.31 98 CYS A CA 1
ATOM 801 C C . CYS A 1 98 ? 13.460 7.131 -11.020 1.00 85.31 98 CYS A C 1
ATOM 803 O O . CYS A 1 98 ? 14.173 8.131 -11.101 1.00 85.31 98 CYS A O 1
ATOM 805 N N . ARG A 1 99 ? 12.221 7.203 -10.527 1.00 82.81 99 ARG A N 1
ATOM 806 C CA . ARG A 1 99 ? 11.591 8.453 -10.090 1.00 82.81 99 ARG A CA 1
ATOM 807 C C . ARG A 1 99 ? 10.969 8.288 -8.708 1.00 82.81 99 ARG A C 1
ATOM 809 O O . ARG A 1 99 ? 10.157 7.400 -8.489 1.00 82.81 99 ARG A O 1
ATOM 816 N N . LYS A 1 100 ? 11.311 9.168 -7.757 1.00 79.25 100 LYS A N 1
ATOM 817 C CA . LYS A 1 100 ? 10.822 9.095 -6.357 1.00 79.25 100 LYS A CA 1
ATOM 818 C C . LYS A 1 100 ? 11.046 7.711 -5.713 1.00 79.25 100 LYS A C 1
ATOM 820 O O . LYS A 1 100 ? 10.162 7.186 -5.034 1.00 79.25 100 LYS A O 1
ATOM 825 N N . SER A 1 101 ? 12.213 7.124 -5.980 1.00 80.50 101 SER A N 1
ATOM 826 C CA . SER A 1 101 ? 12.606 5.778 -5.540 1.00 80.50 101 SER A CA 1
ATOM 827 C C . SER A 1 101 ? 11.724 4.643 -6.065 1.00 80.50 101 SER A C 1
ATOM 829 O O . SER A 1 101 ? 11.683 3.574 -5.467 1.00 80.50 101 SER A O 1
ATOM 831 N N . LEU A 1 102 ? 11.015 4.865 -7.174 1.00 80.25 102 LEU A N 1
ATOM 832 C CA . LEU A 1 102 ? 10.204 3.867 -7.860 1.00 80.25 102 LEU A CA 1
ATOM 833 C C . LEU A 1 102 ? 10.601 3.791 -9.331 1.00 80.25 102 LEU A C 1
ATOM 835 O O . LEU A 1 102 ? 10.817 4.811 -9.982 1.00 80.25 102 LEU A O 1
ATOM 839 N N . CYS A 1 103 ? 10.648 2.578 -9.864 1.00 79.81 103 CYS A N 1
ATOM 840 C CA . CYS A 1 103 ? 10.901 2.361 -11.279 1.00 79.81 103 CYS A CA 1
ATOM 841 C C . CYS A 1 103 ? 9.620 2.588 -12.109 1.00 79.81 103 CYS A C 1
ATOM 843 O O . CYS A 1 103 ? 8.561 2.033 -11.804 1.00 79.81 103 CYS A O 1
ATOM 845 N N . TYR A 1 104 ? 9.720 3.321 -13.215 1.00 80.00 104 TYR A N 1
ATOM 846 C CA . TYR A 1 104 ? 8.653 3.535 -14.204 1.00 80.00 104 TYR A CA 1
ATOM 847 C C . TYR A 1 104 ? 9.146 3.136 -15.596 1.00 80.00 104 TYR A C 1
ATOM 849 O O . TYR A 1 104 ? 10.341 3.195 -15.865 1.00 80.00 104 TYR A O 1
ATOM 857 N N . LEU A 1 105 ? 8.247 2.711 -16.490 1.00 82.06 105 LEU A N 1
ATOM 858 C CA . LEU A 1 105 ? 8.605 2.526 -17.903 1.00 82.06 105 LEU A CA 1
ATOM 859 C C . LEU A 1 105 ? 8.837 3.894 -18.541 1.00 82.06 105 LEU A C 1
ATOM 861 O O . LEU A 1 105 ? 7.993 4.779 -18.399 1.00 82.06 105 LEU A O 1
ATOM 865 N N . LYS A 1 106 ? 9.936 4.047 -19.285 1.00 80.81 106 LYS A N 1
ATOM 866 C CA . LYS A 1 106 ? 10.129 5.233 -20.128 1.00 80.81 106 LYS A CA 1
ATOM 867 C C . LYS A 1 106 ? 9.103 5.173 -21.260 1.00 80.81 106 LYS A C 1
ATOM 869 O O . LYS A 1 106 ? 9.141 4.259 -22.085 1.00 80.81 106 LYS A O 1
ATOM 874 N N . SER A 1 107 ? 8.157 6.109 -21.272 1.00 67.31 107 SER A N 1
ATOM 875 C CA . SER A 1 107 ? 7.265 6.306 -22.416 1.00 67.31 107 SER A CA 1
ATOM 876 C C . SER A 1 107 ? 8.101 6.694 -23.638 1.00 67.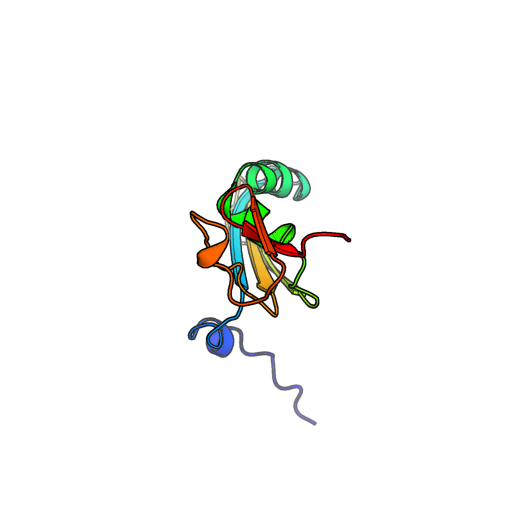31 107 SER A C 1
ATOM 878 O O . SER A 1 107 ? 8.997 7.529 -23.513 1.00 67.31 107 SER A O 1
ATOM 880 N N . LYS A 1 108 ? 7.832 6.044 -24.777 1.00 56.25 108 LYS A N 1
ATOM 881 C CA . LYS A 1 108 ? 8.455 6.360 -26.071 1.00 56.25 108 LYS A CA 1
ATOM 882 C C . LYS A 1 108 ? 8.110 7.768 -26.535 1.00 56.25 108 LYS A C 1
ATOM 884 O O . LYS A 1 108 ? 6.961 8.190 -26.275 1.00 56.25 108 LYS A O 1
#

Foldseek 3Di:
DDPPDPPPVVVVPDDDPFKDKDKFKDFDQPDPVVRVVVVCPPVQSVCQVPQPPFPDKDKDKDWDPDPPSTMMMMMMMTPGDFQFDPACVSDPDPPWGQDPRGIDYPDD

Sequence (108 aa):
MELEAFSFAKYQQTPKEGRGIISFEGDYPGDLMMVLDTFLRNQTAVQQMIYPFATRYGCWMRLLNKVKPYQAKFYCVYDRKPMACEKDSDCIYQPAECRKSLCYLKSK

Secondary structure (DSSP, 8-state):
-------HHHHSS---TT-EEEEEEEEESS-THHHHHHHHT-HHHHHHHT-TT---EEEEEEEE--SSSEEEEEEEEESSPPPB-SSGGG-SSSSEEEETTEEEE---